Protein AF-A0A9P0M2C5-F1 (afdb_monomer)

pLDDT: mean 88.69, std 9.13, range [44.53, 97.94]

Foldseek 3Di:
DAPVCLVVVLCPFLQNVLQVVLVVCCVPVVDDSVVSSVVSSVVVLVVVVVVVCVVVVDDDPDDPVVSVVVVVCCRVCVSVVSVVCVVFVWDDDPPWIWGQDHVGDTHTPDPPPPD

InterPro domains:
  IPR025993 Ceramide glucosyltransferase [PF13506] (1-105)
  IPR025993 Ceramide glucosyltransferase [PTHR12726] (1-112)

Structure (mmCIF, N/CA/C/O backbone):
data_AF-A0A9P0M2C5-F1
#
_entry.id   AF-A0A9P0M2C5-F1
#
loop_
_atom_site.group_PDB
_atom_site.id
_atom_site.type_symbol
_atom_site.label_atom_id
_atom_site.label_alt_id
_atom_site.label_comp_id
_atom_site.label_asym_id
_atom_site.label_entity_id
_atom_site.label_seq_id
_atom_site.pdbx_PDB_ins_code
_atom_site.Cartn_x
_atom_site.Cartn_y
_atom_site.Cartn_z
_atom_site.occupancy
_atom_site.B_iso_or_equiv
_atom_site.auth_seq_id
_atom_site.auth_comp_id
_atom_site.auth_asym_id
_atom_site.auth_atom_id
_atom_site.pdbx_PDB_model_num
ATOM 1 N N . MET A 1 1 ? -9.067 -10.869 13.667 1.00 65.44 1 MET A N 1
ATOM 2 C CA . MET A 1 1 ? -8.898 -11.072 12.206 1.00 65.44 1 MET A CA 1
ATOM 3 C C . MET A 1 1 ? -8.741 -12.559 11.911 1.00 65.44 1 MET A C 1
ATOM 5 O O . MET A 1 1 ? -8.539 -13.321 12.858 1.00 65.44 1 MET A O 1
ATOM 9 N N . LEU A 1 2 ? -8.897 -12.991 10.655 1.00 75.19 2 LEU A N 1
ATOM 10 C CA . LEU A 1 2 ? -8.613 -14.379 10.273 1.00 75.19 2 LEU A CA 1
ATOM 11 C C . LEU A 1 2 ? -7.081 -14.574 10.206 1.00 75.19 2 LEU A C 1
ATOM 13 O O . LEU A 1 2 ? -6.428 -13.737 9.587 1.00 75.19 2 LEU A O 1
ATOM 17 N N . PRO A 1 3 ? -6.509 -15.653 10.773 1.00 71.81 3 PRO A N 1
ATOM 18 C CA . PRO A 1 3 ? -5.058 -15.870 10.844 1.00 71.81 3 PRO A CA 1
ATOM 19 C C . PRO A 1 3 ? -4.311 -15.649 9.521 1.00 71.81 3 PRO A C 1
ATOM 21 O O . PRO A 1 3 ? -3.297 -14.964 9.484 1.00 71.81 3 PRO A O 1
ATOM 24 N N . MET A 1 4 ? -4.839 -16.204 8.427 1.00 74.81 4 MET A N 1
ATOM 25 C CA . MET A 1 4 ? -4.213 -16.134 7.100 1.00 74.81 4 MET A CA 1
ATOM 26 C C . MET A 1 4 ? -4.280 -14.734 6.491 1.00 74.81 4 MET A C 1
ATOM 28 O O . MET A 1 4 ? -3.373 -14.313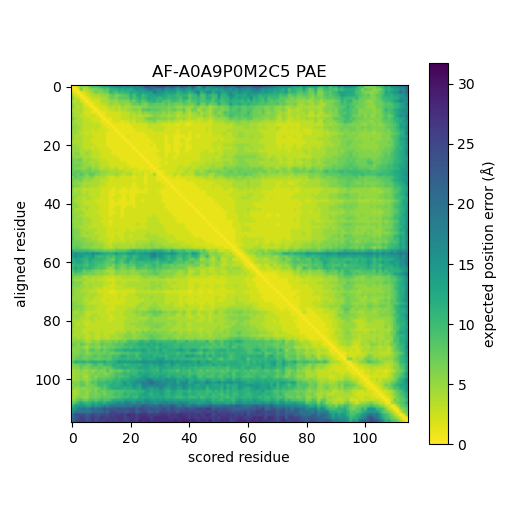 5.780 1.00 74.81 4 MET A O 1
ATOM 32 N N . VAL A 1 5 ? -5.356 -14.007 6.788 1.00 79.50 5 VAL A N 1
ATOM 33 C CA . VAL A 1 5 ? -5.604 -12.675 6.231 1.00 79.50 5 VAL A CA 1
ATOM 34 C C . VAL A 1 5 ? -4.625 -11.662 6.829 1.00 79.50 5 VAL A C 1
ATOM 36 O O . VAL A 1 5 ? -4.156 -10.800 6.103 1.00 79.50 5 VAL A O 1
ATOM 39 N N . ILE A 1 6 ? -4.184 -11.866 8.079 1.00 81.75 6 ILE A N 1
ATOM 40 C CA . ILE A 1 6 ? -3.162 -11.028 8.733 1.00 81.75 6 ILE A CA 1
ATOM 41 C C . ILE A 1 6 ? -1.854 -10.969 7.928 1.00 81.75 6 ILE A C 1
ATOM 43 O O . ILE A 1 6 ? -1.184 -9.943 7.910 1.00 81.75 6 ILE A O 1
ATOM 47 N N . ILE A 1 7 ? -1.473 -12.067 7.272 1.00 80.38 7 ILE A N 1
ATOM 48 C CA . ILE A 1 7 ? -0.230 -12.124 6.492 1.00 80.38 7 ILE A CA 1
ATOM 49 C C . ILE A 1 7 ? -0.438 -11.517 5.103 1.00 80.38 7 ILE A C 1
ATOM 51 O O . ILE A 1 7 ? 0.435 -10.817 4.598 1.00 80.38 7 ILE A O 1
ATOM 55 N N . LEU A 1 8 ? -1.580 -11.800 4.475 1.00 84.44 8 LEU A N 1
ATOM 56 C CA . LEU A 1 8 ? -1.826 -11.438 3.080 1.00 84.44 8 LEU A CA 1
ATOM 57 C C . LEU A 1 8 ? -2.282 -9.986 2.894 1.00 84.44 8 LEU A C 1
ATOM 59 O O . LEU A 1 8 ? -1.941 -9.395 1.875 1.00 84.44 8 LEU A O 1
ATOM 63 N N . GLU A 1 9 ? -2.997 -9.400 3.857 1.00 84.88 9 GLU A N 1
ATOM 64 C CA . GLU A 1 9 ? -3.441 -7.998 3.795 1.00 84.88 9 GLU A CA 1
ATOM 65 C C . GLU A 1 9 ? -2.297 -7.008 3.547 1.00 84.88 9 GLU A C 1
ATOM 67 O O . GLU A 1 9 ? -2.337 -6.324 2.526 1.00 84.88 9 GLU A O 1
ATOM 72 N N . PRO A 1 10 ? -1.236 -6.948 4.377 1.00 84.25 10 PRO A N 1
ATOM 73 C CA . PRO A 1 10 ? -0.186 -5.947 4.194 1.00 84.25 10 PRO A CA 1
ATOM 74 C C . PRO A 1 10 ? 0.607 -6.153 2.898 1.00 84.25 10 PRO A C 1
ATOM 76 O O . PRO A 1 10 ? 1.191 -5.206 2.379 1.00 84.25 10 PRO A O 1
ATOM 79 N N . LEU A 1 11 ? 0.626 -7.380 2.363 1.00 86.44 11 LEU A N 1
ATOM 80 C CA . LEU A 1 11 ? 1.251 -7.691 1.076 1.00 86.44 11 LEU A CA 1
ATOM 81 C C . LEU A 1 11 ? 0.408 -7.231 -0.114 1.00 86.44 11 LEU A C 1
ATOM 83 O O . LEU A 1 11 ? 0.956 -7.060 -1.197 1.00 86.44 11 LEU A O 1
ATOM 87 N N . SER A 1 12 ? -0.902 -7.062 0.075 1.00 89.12 12 SER A N 1
ATOM 88 C CA . SER A 1 12 ? -1.834 -6.645 -0.976 1.00 89.12 12 SER A CA 1
ATOM 89 C C . SER A 1 12 ? -1.927 -5.128 -1.162 1.00 89.12 12 SER A C 1
ATOM 91 O O . SER A 1 12 ? -2.509 -4.678 -2.144 1.00 89.12 12 SER A O 1
ATOM 93 N N . GLU A 1 13 ? -1.322 -4.347 -0.266 1.00 90.56 13 GLU A N 1
ATOM 94 C CA . GLU A 1 13 ? -1.294 -2.883 -0.342 1.00 90.56 13 GLU A CA 1
ATOM 95 C C . GLU A 1 13 ? -0.400 -2.383 -1.489 1.00 90.56 13 GLU A C 1
ATOM 97 O O . GLU A 1 13 ? 0.640 -2.984 -1.787 1.00 90.56 13 GLU A O 1
ATOM 102 N N . CYS A 1 14 ? -0.767 -1.241 -2.090 1.00 94.38 14 CYS A N 1
ATOM 103 C CA . CYS A 1 14 ? -0.182 -0.706 -3.329 1.00 94.38 14 CYS A CA 1
ATOM 104 C C . CYS A 1 14 ? 1.352 -0.683 -3.315 1.00 94.38 14 CYS A C 1
ATOM 106 O O . CYS A 1 14 ? 2.004 -1.079 -4.283 1.00 94.38 14 CYS A O 1
ATOM 108 N N . MET A 1 15 ? 1.946 -0.199 -2.221 1.00 93.19 15 MET A N 1
ATOM 109 C CA . MET A 1 15 ? 3.396 -0.012 -2.131 1.00 93.19 15 MET A CA 1
ATOM 110 C C . MET A 1 15 ? 4.136 -1.355 -2.134 1.00 93.19 15 MET A C 1
ATOM 112 O O . MET A 1 15 ? 5.124 -1.534 -2.845 1.00 93.19 15 MET A O 1
ATOM 116 N N . VAL A 1 16 ? 3.640 -2.323 -1.360 1.00 93.12 16 VAL A N 1
ATOM 117 C CA . VAL A 1 16 ? 4.297 -3.624 -1.190 1.00 93.12 16 VAL A CA 1
ATOM 118 C C . VAL A 1 16 ? 4.099 -4.481 -2.435 1.00 93.12 16 VAL A C 1
ATOM 120 O O . VAL A 1 16 ? 5.080 -4.961 -3.011 1.00 93.12 16 VAL A O 1
ATOM 123 N N . ILE A 1 17 ? 2.854 -4.616 -2.906 1.00 94.81 17 ILE A N 1
ATOM 124 C CA . ILE A 1 17 ? 2.555 -5.420 -4.094 1.00 94.81 17 ILE A CA 1
ATOM 125 C C . ILE A 1 17 ? 3.189 -4.823 -5.350 1.00 94.81 17 ILE A C 1
ATOM 127 O O . ILE A 1 17 ? 3.716 -5.564 -6.181 1.00 94.81 17 ILE A O 1
ATOM 131 N N . GLY A 1 18 ? 3.217 -3.492 -5.462 1.00 95.62 18 GLY A N 1
ATOM 132 C CA . GLY A 1 18 ? 3.865 -2.791 -6.561 1.00 95.62 18 GLY A CA 1
ATOM 133 C C . GLY A 1 18 ? 5.365 -3.063 -6.605 1.00 95.62 18 GLY A C 1
ATOM 134 O O . GLY A 1 18 ? 5.898 -3.332 -7.681 1.00 95.62 18 GLY A O 1
ATOM 135 N N . ALA A 1 19 ? 6.048 -3.056 -5.455 1.00 95.44 19 ALA A N 1
ATOM 136 C CA . ALA A 1 19 ? 7.481 -3.335 -5.384 1.00 95.44 19 ALA A CA 1
ATOM 137 C C . ALA A 1 19 ? 7.788 -4.795 -5.763 1.00 95.44 19 ALA A C 1
ATOM 139 O O . ALA A 1 19 ? 8.696 -5.055 -6.557 1.00 95.44 19 ALA A O 1
ATOM 140 N N . CYS A 1 20 ? 6.993 -5.749 -5.265 1.00 95.81 20 CYS A N 1
ATOM 141 C CA . CYS A 1 20 ? 7.105 -7.160 -5.639 1.00 95.81 20 CYS A CA 1
ATOM 142 C C . CYS A 1 20 ? 6.853 -7.382 -7.139 1.00 95.81 20 CYS A C 1
ATOM 144 O O . CYS A 1 20 ? 7.587 -8.132 -7.789 1.00 95.81 20 CYS A O 1
ATOM 146 N N . ALA A 1 21 ? 5.843 -6.716 -7.704 1.00 96.44 21 ALA A N 1
ATOM 147 C CA . ALA A 1 21 ? 5.516 -6.799 -9.122 1.00 96.44 21 ALA A CA 1
ATOM 148 C C . ALA A 1 21 ? 6.611 -6.172 -9.996 1.00 96.44 21 ALA A C 1
ATOM 150 O O . ALA A 1 21 ? 7.013 -6.778 -10.986 1.00 96.44 21 ALA A O 1
ATOM 151 N N . ALA A 1 22 ? 7.146 -5.012 -9.606 1.00 97.44 22 ALA A N 1
ATOM 152 C CA . ALA A 1 22 ? 8.248 -4.351 -10.301 1.00 97.44 22 ALA A CA 1
ATOM 153 C C . ALA A 1 22 ? 9.515 -5.210 -10.327 1.00 97.44 22 ALA A C 1
ATOM 155 O O . ALA A 1 22 ? 10.135 -5.370 -11.380 1.00 97.44 22 ALA A O 1
ATOM 156 N N . TRP A 1 23 ? 9.870 -5.824 -9.193 1.00 97.56 23 TRP A N 1
ATOM 157 C CA . TRP A 1 23 ? 10.992 -6.758 -9.134 1.00 97.56 23 TRP A CA 1
ATOM 158 C C . TRP A 1 23 ? 10.746 -7.973 -10.037 1.00 97.56 23 TRP A C 1
ATOM 160 O O . TRP A 1 23 ? 11.599 -8.324 -10.853 1.00 97.56 23 TRP A O 1
ATOM 170 N N . SER A 1 24 ? 9.555 -8.568 -9.964 1.00 97.19 24 SER A N 1
ATOM 171 C CA . SER A 1 24 ? 9.191 -9.721 -10.796 1.00 97.19 24 SER A CA 1
ATOM 172 C C . SER A 1 24 ? 9.241 -9.390 -12.292 1.00 97.19 24 SER A C 1
ATOM 174 O O . SER A 1 24 ? 9.783 -10.164 -13.079 1.00 97.19 24 SER A O 1
ATOM 176 N N . ALA A 1 25 ? 8.737 -8.220 -12.690 1.00 97.06 25 ALA A N 1
ATOM 177 C CA . ALA A 1 25 ? 8.768 -7.752 -14.072 1.00 97.06 25 ALA A CA 1
ATOM 178 C C . ALA A 1 25 ? 10.200 -7.495 -14.562 1.00 97.06 25 ALA A C 1
ATOM 180 O O . ALA A 1 25 ? 10.536 -7.843 -15.693 1.00 97.06 25 ALA A O 1
ATOM 181 N N . SER A 1 26 ? 11.065 -6.945 -13.707 1.00 97.19 26 SER A N 1
ATOM 182 C CA . SER A 1 26 ? 12.480 -6.761 -14.031 1.00 97.19 26 SER A CA 1
ATOM 183 C C . SER A 1 26 ? 13.208 -8.099 -14.190 1.00 97.19 26 SER A C 1
ATOM 185 O O . SER A 1 26 ? 13.990 -8.270 -15.122 1.00 97.19 26 SER A O 1
ATOM 187 N N . PHE A 1 27 ? 12.899 -9.083 -13.340 1.00 97.25 27 PHE A N 1
ATOM 188 C CA . PHE A 1 27 ? 13.489 -10.419 -13.425 1.00 97.25 27 PHE A CA 1
ATOM 189 C C . PHE A 1 27 ? 13.041 -11.187 -14.678 1.00 97.25 27 PHE A C 1
ATOM 191 O O . PHE A 1 27 ? 13.865 -11.823 -15.328 1.00 97.25 27 PHE A O 1
ATOM 198 N N . LEU A 1 28 ? 11.751 -11.125 -15.026 1.00 97.94 28 LEU A N 1
ATOM 199 C CA . LEU A 1 28 ? 11.169 -11.909 -16.124 1.00 97.94 28 LEU A CA 1
ATOM 200 C C . LEU A 1 28 ? 11.311 -11.250 -17.499 1.00 97.94 28 LEU A C 1
ATOM 202 O O . LEU A 1 28 ? 11.518 -11.944 -18.491 1.00 97.94 28 LEU A O 1
ATOM 206 N N . PHE A 1 29 ? 11.162 -9.927 -17.570 1.00 96.56 29 PHE A N 1
ATOM 207 C CA . PHE A 1 29 ? 11.078 -9.187 -18.833 1.00 96.56 29 PHE A CA 1
ATOM 208 C C . PHE A 1 29 ? 12.230 -8.198 -19.034 1.00 96.56 29 PHE A C 1
ATOM 210 O O . PHE A 1 29 ? 12.260 -7.510 -20.052 1.00 96.56 29 PHE A O 1
ATOM 217 N N . HIS A 1 30 ? 13.167 -8.108 -18.081 1.00 94.94 30 HIS A N 1
ATOM 218 C CA . HIS A 1 30 ? 14.271 -7.139 -18.094 1.00 94.94 30 HIS A CA 1
ATOM 219 C C . HIS A 1 30 ? 13.805 -5.681 -18.199 1.00 94.94 30 HIS A C 1
ATOM 221 O O . HIS A 1 30 ? 14.501 -4.823 -18.740 1.00 94.94 30 HIS A O 1
ATOM 227 N N . TRP A 1 31 ? 12.607 -5.395 -17.688 1.00 95.00 31 TRP A N 1
ATOM 228 C CA . TRP A 1 31 ? 12.085 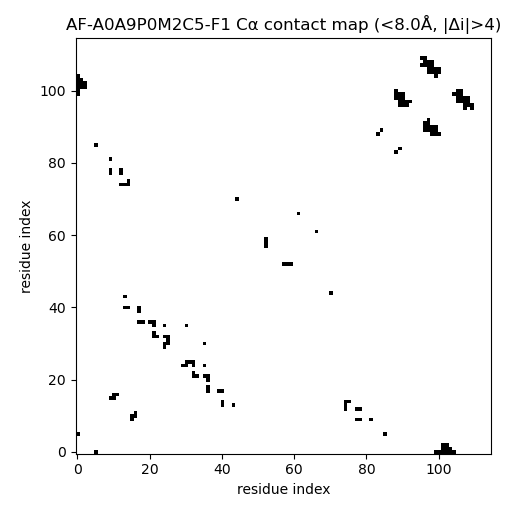-4.038 -17.624 1.00 95.00 31 TRP A CA 1
ATOM 229 C C . TRP A 1 31 ? 12.787 -3.230 -16.538 1.00 95.00 31 TRP A C 1
ATOM 231 O O . TRP A 1 31 ? 13.286 -3.776 -15.548 1.00 95.00 31 TRP A O 1
ATOM 241 N N . GLU A 1 32 ? 12.794 -1.911 -16.724 1.00 96.56 32 GLU A N 1
ATOM 242 C CA . GLU A 1 32 ? 13.287 -0.979 -15.718 1.00 96.56 32 GLU A CA 1
ATOM 243 C C . GLU A 1 32 ? 12.297 -0.965 -14.530 1.00 96.56 32 GLU A C 1
ATOM 245 O O . GLU A 1 32 ? 11.128 -0.596 -14.707 1.00 96.56 32 GLU A O 1
ATOM 250 N N . PRO A 1 33 ? 12.713 -1.437 -13.338 1.00 95.69 33 PRO A N 1
ATOM 251 C CA . PRO A 1 33 ? 11.803 -1.671 -12.221 1.00 95.69 33 PRO A CA 1
ATOM 252 C C . PRO A 1 33 ? 11.184 -0.381 -11.673 1.00 95.69 33 PRO A C 1
ATOM 254 O O . PRO A 1 33 ? 10.021 -0.400 -11.273 1.00 95.69 33 PRO A O 1
ATOM 257 N N . LEU A 1 34 ? 11.910 0.742 -11.664 1.00 96.25 34 LEU A N 1
ATOM 258 C CA . LEU A 1 34 ? 11.396 2.003 -11.132 1.00 96.25 34 LEU A CA 1
ATOM 259 C C . LEU A 1 34 ? 10.257 2.549 -12.001 1.00 96.25 34 LEU A C 1
ATOM 261 O O . LEU A 1 34 ? 9.216 2.931 -11.472 1.00 96.25 34 LEU A O 1
ATOM 265 N N . ALA A 1 35 ? 10.408 2.543 -13.323 1.00 96.69 35 ALA A N 1
ATOM 266 C CA . ALA A 1 35 ? 9.389 2.979 -14.268 1.00 96.69 35 ALA A CA 1
ATOM 267 C C . ALA A 1 35 ? 8.124 2.129 -14.141 1.00 96.69 35 ALA A C 1
ATOM 269 O O . ALA A 1 35 ? 7.025 2.678 -14.047 1.00 96.69 35 ALA A O 1
ATOM 270 N N . PHE A 1 36 ? 8.267 0.801 -14.066 1.00 97.00 36 PHE A N 1
ATOM 271 C CA . PHE A 1 36 ? 7.127 -0.084 -13.833 1.00 97.00 36 PHE A CA 1
ATOM 272 C C . PHE A 1 36 ? 6.433 0.231 -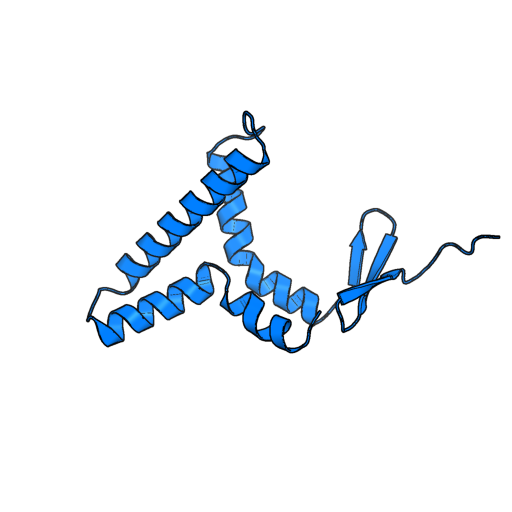12.503 1.00 97.00 36 PHE A C 1
ATOM 274 O O . PHE A 1 36 ? 5.208 0.337 -12.455 1.00 97.00 36 PHE A O 1
ATOM 281 N N . TYR A 1 37 ? 7.209 0.429 -11.435 1.00 97.38 37 TYR A N 1
ATOM 282 C CA . TYR A 1 37 ? 6.681 0.752 -10.113 1.00 97.38 37 TYR A CA 1
ATOM 283 C C . TYR A 1 37 ? 5.906 2.077 -10.098 1.00 97.38 37 TYR A C 1
ATOM 285 O O . TYR A 1 37 ? 4.797 2.142 -9.570 1.00 97.38 37 TYR A O 1
ATOM 293 N N . LEU A 1 38 ? 6.435 3.124 -10.736 1.00 97.19 38 LEU A N 1
ATOM 294 C CA . LEU A 1 38 ? 5.766 4.424 -10.830 1.00 97.19 38 LEU A CA 1
ATOM 295 C C . LEU A 1 38 ? 4.469 4.351 -11.644 1.00 97.19 38 LEU A C 1
ATOM 297 O O . LEU A 1 38 ? 3.466 4.950 -11.254 1.00 97.19 38 LEU A O 1
ATOM 301 N N . VAL A 1 39 ? 4.461 3.594 -12.747 1.00 97.50 39 VAL A N 1
ATOM 302 C CA . VAL A 1 39 ? 3.243 3.356 -13.538 1.00 97.50 39 VAL A CA 1
ATOM 303 C C . VAL A 1 39 ? 2.212 2.585 -12.718 1.00 97.50 39 VAL A C 1
ATOM 305 O O . VAL A 1 39 ? 1.040 2.956 -12.718 1.00 97.50 39 VAL A O 1
ATOM 308 N N . HIS A 1 40 ? 2.635 1.558 -11.982 1.00 96.88 40 HIS A N 1
ATOM 309 C CA . HIS A 1 40 ? 1.762 0.796 -11.094 1.00 96.88 40 HIS A CA 1
ATOM 310 C C . HIS A 1 40 ? 1.097 1.695 -10.040 1.00 96.88 40 HIS A C 1
ATOM 312 O O . HIS A 1 40 ? -0.128 1.701 -9.937 1.00 96.88 40 HIS A O 1
ATOM 318 N N . ILE A 1 41 ? 1.884 2.508 -9.322 1.00 96.94 41 ILE A N 1
ATOM 319 C CA . ILE A 1 41 ? 1.381 3.480 -8.334 1.00 96.94 41 ILE A CA 1
ATOM 320 C C . ILE A 1 41 ? 0.368 4.432 -8.972 1.00 96.94 41 ILE A C 1
ATOM 322 O O . ILE A 1 41 ? -0.686 4.692 -8.396 1.00 96.94 41 ILE A O 1
ATOM 326 N N . LEU A 1 42 ? 0.663 4.949 -10.169 1.00 96.75 42 LEU A N 1
ATOM 327 C CA . LEU A 1 42 ? -0.233 5.867 -10.868 1.00 96.75 42 LEU A CA 1
ATOM 328 C C . LEU A 1 42 ? -1.566 5.200 -11.231 1.00 96.75 42 LEU A C 1
ATOM 330 O O . LEU A 1 42 ? -2.625 5.788 -11.017 1.00 96.75 42 LEU A O 1
ATOM 334 N N . VAL A 1 43 ? -1.533 3.979 -11.768 1.00 97.38 43 VAL A N 1
ATOM 335 C CA . VAL A 1 43 ? -2.746 3.223 -12.118 1.00 97.38 43 VAL A CA 1
ATOM 336 C C . VAL A 1 43 ? -3.580 2.925 -10.871 1.00 97.38 43 VAL A C 1
ATOM 338 O O . VAL A 1 43 ? -4.805 3.075 -10.900 1.00 97.38 43 VAL A O 1
ATOM 341 N N . TRP A 1 44 ? -2.931 2.561 -9.766 1.00 97.25 44 TRP A N 1
ATOM 342 C CA . TRP A 1 44 ? -3.602 2.327 -8.490 1.00 97.25 44 TRP A CA 1
ATOM 343 C C . TRP A 1 44 ? -4.262 3.600 -7.956 1.00 97.25 44 TRP A C 1
ATOM 345 O O . TRP A 1 44 ? -5.452 3.606 -7.646 1.00 97.25 44 TRP A O 1
ATOM 355 N N . PHE A 1 45 ? -3.526 4.714 -7.949 1.00 96.50 45 PHE A N 1
ATOM 356 C CA . PHE A 1 45 ? -4.036 6.029 -7.564 1.00 96.50 45 PHE A CA 1
ATOM 357 C C . PHE A 1 45 ? -5.281 6.428 -8.368 1.00 96.50 45 PHE A C 1
ATOM 359 O O . PHE A 1 45 ? -6.274 6.891 -7.802 1.00 96.50 45 PHE A O 1
ATOM 366 N N . LEU A 1 46 ? -5.252 6.235 -9.691 1.00 96.06 46 LEU A N 1
ATOM 367 C CA . LEU A 1 46 ? -6.394 6.528 -10.559 1.00 96.06 46 LEU A CA 1
ATOM 368 C C . LEU A 1 46 ? -7.591 5.626 -10.249 1.00 96.06 46 LEU A C 1
ATOM 370 O O . LEU A 1 46 ? -8.726 6.102 -10.247 1.00 96.06 46 LEU A O 1
ATOM 374 N N . SER A 1 47 ? -7.346 4.349 -9.959 1.00 96.25 47 SER A N 1
ATOM 375 C CA . SER A 1 47 ? -8.393 3.393 -9.591 1.00 96.25 47 SER A CA 1
ATOM 376 C C . SER A 1 47 ? -9.086 3.802 -8.289 1.00 96.25 47 SER A C 1
ATOM 378 O O . SER A 1 47 ? -10.314 3.852 -8.247 1.00 96.25 47 SER A O 1
ATOM 380 N N . ASP A 1 48 ? -8.321 4.204 -7.271 1.00 95.06 48 ASP A N 1
ATOM 381 C CA . ASP A 1 48 ? -8.863 4.706 -6.003 1.00 95.06 48 ASP A CA 1
ATOM 382 C C . ASP A 1 48 ? -9.642 6.011 -6.181 1.00 95.06 48 ASP A C 1
ATOM 384 O O . ASP A 1 48 ? -10.707 6.197 -5.587 1.00 95.06 48 ASP A O 1
ATOM 388 N N . TRP A 1 49 ? -9.147 6.915 -7.030 1.00 93.56 49 TRP A N 1
ATOM 389 C CA . TRP A 1 49 ? -9.863 8.145 -7.364 1.00 93.56 49 TRP A CA 1
ATOM 390 C C . TRP A 1 49 ? -11.216 7.854 -8.026 1.00 93.56 49 TRP A C 1
ATOM 392 O O . TRP A 1 49 ? -12.233 8.461 -7.670 1.00 93.56 49 TRP A O 1
ATOM 402 N N . ILE A 1 50 ? -11.243 6.922 -8.983 1.00 94.06 50 ILE A N 1
ATOM 403 C CA . ILE A 1 50 ? -12.469 6.494 -9.663 1.00 94.06 50 ILE A CA 1
ATOM 404 C C . ILE A 1 50 ? -13.422 5.844 -8.660 1.00 94.06 50 ILE A C 1
ATOM 406 O O . ILE A 1 50 ? -14.587 6.235 -8.598 1.00 94.06 50 ILE A O 1
ATOM 410 N N . LEU A 1 51 ? -12.933 4.908 -7.843 1.00 95.06 51 LEU A N 1
ATOM 411 C CA . LEU A 1 51 ? -13.727 4.229 -6.822 1.00 95.06 51 LEU A CA 1
ATOM 412 C C . LEU A 1 51 ? -14.375 5.236 -5.869 1.00 95.06 51 LEU A C 1
ATOM 414 O O . LEU A 1 51 ? -15.583 5.183 -5.643 1.00 95.06 51 LEU A O 1
ATOM 418 N N . LEU A 1 52 ? -13.597 6.193 -5.359 1.00 93.62 52 LEU A N 1
ATOM 419 C CA . LEU A 1 52 ? -14.106 7.225 -4.463 1.00 93.62 52 LEU A CA 1
ATOM 420 C C . LEU A 1 52 ? -15.158 8.108 -5.141 1.00 93.62 52 LEU A C 1
ATOM 422 O O . LEU A 1 52 ? -16.177 8.433 -4.534 1.00 93.62 52 LEU A O 1
ATOM 426 N N . SER A 1 53 ? -14.938 8.464 -6.407 1.00 91.31 53 SER A N 1
ATOM 427 C CA . SER A 1 53 ? -15.891 9.255 -7.194 1.00 91.31 53 SER A CA 1
ATOM 428 C C . SER A 1 53 ? -17.218 8.514 -7.390 1.00 91.31 53 SER A C 1
ATOM 430 O O . SER A 1 53 ? -18.283 9.121 -7.271 1.00 91.31 53 SER A O 1
ATOM 432 N N . ILE A 1 54 ? -17.164 7.201 -7.636 1.00 94.56 54 ILE A N 1
ATOM 433 C CA . ILE A 1 54 ? -18.349 6.342 -7.768 1.00 94.56 54 ILE A CA 1
ATOM 434 C C . ILE A 1 54 ? -19.089 6.235 -6.431 1.00 94.56 54 ILE A C 1
ATOM 436 O O . ILE A 1 54 ? -20.298 6.444 -6.389 1.00 94.56 54 ILE A O 1
ATOM 440 N N . VAL A 1 55 ? -18.376 5.939 -5.338 1.00 94.94 55 VAL A N 1
ATOM 441 C CA . VAL A 1 55 ? -18.971 5.753 -4.002 1.00 94.94 55 VAL A CA 1
ATOM 442 C C . VAL A 1 55 ? -19.610 7.041 -3.485 1.00 94.94 55 VAL A C 1
ATOM 444 O O . VAL A 1 55 ? -20.690 6.994 -2.900 1.00 94.94 55 VAL A O 1
ATOM 447 N N . GLN A 1 56 ? -18.975 8.193 -3.716 1.00 91.62 56 GLN A N 1
ATOM 448 C CA . GLN A 1 56 ? -19.537 9.487 -3.331 1.00 91.62 56 GLN A CA 1
ATOM 449 C C . GLN A 1 56 ? -20.786 9.839 -4.152 1.00 91.62 56 GLN A C 1
ATOM 451 O O . GLN A 1 56 ? -21.675 10.516 -3.638 1.00 91.62 56 GLN A O 1
ATOM 456 N N . ASN A 1 57 ? -20.845 9.399 -5.416 1.00 88.81 57 ASN A N 1
ATOM 457 C CA . ASN A 1 57 ? -21.956 9.647 -6.336 1.00 88.81 57 ASN A CA 1
ATOM 458 C C . ASN A 1 57 ? -22.349 11.140 -6.415 1.00 88.81 57 ASN A C 1
ATOM 460 O O . ASN A 1 57 ? -23.518 11.516 -6.327 1.00 88.81 57 ASN A O 1
ATOM 464 N N . GLY A 1 58 ? -21.342 12.010 -6.517 1.00 83.12 58 GLY A N 1
ATOM 465 C CA . GLY A 1 58 ? -21.500 13.462 -6.484 1.00 83.12 58 GLY A CA 1
ATOM 466 C C . GLY A 1 58 ? -20.158 14.192 -6.452 1.00 83.12 58 GLY A C 1
ATOM 467 O O . GLY A 1 58 ? -19.096 13.587 -6.594 1.00 83.12 58 GLY A O 1
ATOM 468 N N . THR A 1 59 ? -20.182 15.511 -6.257 1.00 85.38 59 THR A N 1
ATOM 469 C CA . THR A 1 59 ? -18.951 16.302 -6.118 1.00 85.38 59 THR A CA 1
ATOM 470 C C . THR A 1 59 ? -18.237 15.979 -4.805 1.00 85.38 59 THR A C 1
ATOM 472 O O . THR A 1 59 ? -18.856 15.988 -3.739 1.00 85.38 59 THR A O 1
ATOM 475 N N . LEU A 1 60 ? -16.927 15.743 -4.872 1.00 86.69 60 LEU A N 1
ATOM 476 C CA . LEU A 1 60 ? -16.099 15.500 -3.691 1.00 86.69 60 LEU A CA 1
ATOM 477 C C . LEU A 1 60 ? -15.975 16.785 -2.846 1.00 86.69 60 LEU A C 1
ATOM 479 O O . LEU A 1 60 ? -15.705 17.849 -3.408 1.00 86.69 60 LEU A O 1
ATOM 483 N N . PRO A 1 61 ? -16.139 16.719 -1.510 1.00 88.44 61 PRO A N 1
ATOM 484 C CA . PRO A 1 61 ? -16.162 17.897 -0.635 1.00 88.44 61 PRO A CA 1
ATOM 485 C C . PRO A 1 61 ? -14.764 18.463 -0.304 1.00 88.44 61 PRO A C 1
ATOM 487 O O . PRO A 1 61 ? -14.610 19.186 0.676 1.00 88.44 61 PRO A O 1
ATOM 490 N N . PHE A 1 62 ? -13.733 18.132 -1.084 1.0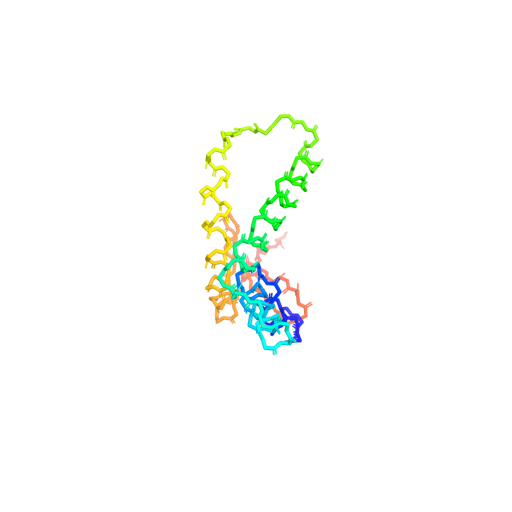0 90.81 62 PHE A N 1
ATOM 491 C CA . PHE A 1 62 ? -12.335 18.498 -0.833 1.00 90.81 62 PHE A CA 1
ATOM 492 C C . PHE A 1 62 ? -11.599 18.836 -2.135 1.00 90.81 62 PHE A C 1
ATOM 494 O O . PHE A 1 62 ? -12.064 18.525 -3.236 1.00 90.81 62 PHE A O 1
ATOM 501 N N . LYS A 1 63 ? -10.429 19.477 -2.033 1.00 91.25 63 LYS A N 1
ATOM 502 C CA . LYS A 1 63 ? -9.622 19.813 -3.213 1.00 91.25 63 LYS A CA 1
ATOM 503 C C . LYS A 1 63 ? -8.862 18.580 -3.697 1.00 91.25 63 LYS A C 1
ATOM 505 O O . LYS A 1 63 ? -8.456 17.729 -2.914 1.00 91.25 63 LYS A O 1
ATOM 510 N N . ARG A 1 64 ? -8.572 18.520 -5.000 1.00 87.88 64 ARG A N 1
ATOM 511 C CA . ARG A 1 64 ? -7.810 17.408 -5.607 1.00 87.88 64 ARG A CA 1
ATOM 512 C C . ARG A 1 64 ? -6.435 17.195 -4.956 1.00 87.88 64 ARG A C 1
ATOM 514 O O . ARG A 1 64 ? -6.000 16.062 -4.815 1.00 87.88 64 ARG A O 1
ATOM 521 N N . PHE A 1 65 ? -5.773 18.271 -4.528 1.00 91.12 65 PHE A N 1
ATOM 522 C CA . PHE A 1 65 ? -4.490 18.181 -3.822 1.00 91.12 65 PHE A CA 1
ATOM 523 C C . PHE A 1 65 ? -4.611 17.539 -2.437 1.00 91.12 65 PHE A C 1
ATOM 525 O O . PHE A 1 65 ? -3.741 16.755 -2.066 1.00 91.12 65 PHE A O 1
ATOM 532 N N . ASP A 1 66 ? -5.699 17.809 -1.712 1.00 93.19 66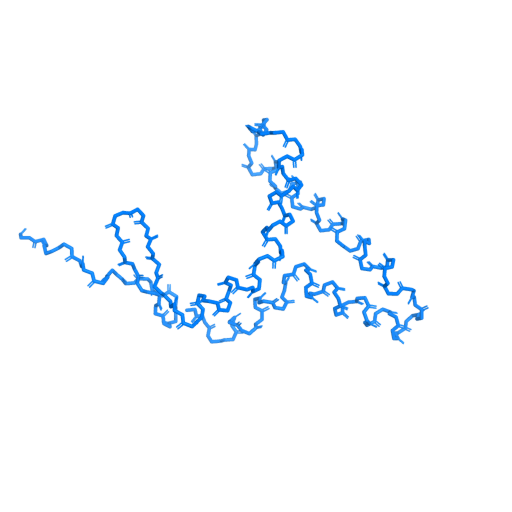 ASP A N 1
ATOM 533 C CA . ASP A 1 66 ? -5.949 17.199 -0.402 1.00 93.19 66 ASP A CA 1
ATOM 534 C C . ASP A 1 66 ? -6.083 15.678 -0.545 1.00 93.19 66 ASP A C 1
ATOM 536 O O . ASP A 1 66 ? -5.566 14.923 0.278 1.00 93.19 66 ASP A O 1
ATOM 540 N N . PHE A 1 67 ? -6.701 15.225 -1.643 1.00 92.81 67 PHE A N 1
ATOM 541 C CA . PHE A 1 67 ? -6.770 13.806 -1.972 1.00 92.81 67 PHE A CA 1
ATOM 542 C C . PHE A 1 67 ? -5.394 13.199 -2.221 1.00 92.81 67 PHE A C 1
ATOM 544 O O . PHE A 1 67 ? -5.109 12.154 -1.657 1.00 92.81 67 PHE A O 1
ATOM 551 N N . ILE A 1 68 ? -4.530 13.836 -3.017 1.00 94.19 68 ILE A N 1
ATOM 552 C CA . ILE A 1 68 ? -3.188 13.299 -3.308 1.00 94.19 68 ILE A CA 1
ATOM 553 C C . ILE A 1 68 ? -2.396 13.099 -2.012 1.00 94.19 68 ILE A C 1
ATOM 555 O O . ILE A 1 68 ? -1.826 12.032 -1.789 1.00 94.19 68 ILE A O 1
ATOM 559 N N . ILE A 1 69 ? -2.394 14.110 -1.138 1.00 95.25 69 ILE A N 1
ATOM 560 C CA . ILE A 1 69 ? -1.669 14.058 0.135 1.00 95.25 69 ILE A CA 1
ATOM 561 C C . ILE A 1 69 ? -2.274 12.989 1.051 1.00 95.25 69 ILE A C 1
ATOM 563 O O . ILE A 1 69 ? -1.543 12.168 1.604 1.00 95.25 69 ILE A O 1
ATOM 567 N N . GLY A 1 70 ? -3.603 12.969 1.193 1.00 94.81 70 GLY A N 1
ATOM 568 C CA . GLY A 1 70 ? -4.300 11.992 2.028 1.00 94.81 70 GLY A CA 1
ATOM 569 C C . GLY A 1 70 ? -4.128 10.557 1.530 1.00 94.81 70 GLY A C 1
ATOM 570 O O . GLY A 1 70 ? -3.881 9.654 2.327 1.00 94.81 70 GLY A O 1
ATOM 571 N N . TRP A 1 71 ? -4.193 10.353 0.215 1.00 95.44 71 TRP A N 1
ATOM 572 C CA . TRP A 1 71 ? -3.987 9.066 -0.440 1.00 95.44 71 TRP A CA 1
ATOM 573 C C . TRP A 1 71 ? -2.580 8.539 -0.177 1.00 95.44 71 TRP A C 1
ATOM 575 O O . TRP A 1 71 ? -2.441 7.410 0.291 1.00 95.44 71 TRP A O 1
ATOM 585 N N . LEU A 1 72 ? -1.557 9.374 -0.395 1.00 94.38 72 LEU A N 1
ATOM 586 C CA . LEU A 1 72 ? -0.162 8.993 -0.190 1.00 94.38 72 LEU A CA 1
ATOM 587 C C . LEU A 1 72 ? 0.123 8.698 1.286 1.00 94.38 72 LEU A C 1
ATOM 589 O O . LEU A 1 72 ? 0.762 7.698 1.605 1.00 94.38 72 LEU A O 1
ATOM 593 N N . PHE A 1 73 ? -0.383 9.535 2.196 1.00 95.12 73 PHE A N 1
ATOM 594 C CA . PHE A 1 73 ? -0.256 9.298 3.632 1.00 95.12 73 PHE A CA 1
ATOM 595 C C . PHE A 1 73 ? -0.878 7.956 4.030 1.00 95.12 73 PHE A C 1
ATOM 597 O O . PHE A 1 73 ? -0.264 7.193 4.775 1.00 95.12 73 PHE A O 1
ATOM 604 N N . ARG A 1 74 ? -2.068 7.643 3.511 1.00 93.62 74 ARG A N 1
ATOM 605 C CA . ARG A 1 74 ? -2.780 6.395 3.798 1.00 93.62 74 ARG A CA 1
ATOM 606 C C . ARG A 1 74 ? -2.051 5.170 3.243 1.00 93.62 74 ARG A C 1
ATOM 608 O O . ARG A 1 74 ? -1.877 4.220 3.993 1.00 93.62 74 ARG A O 1
ATOM 615 N N . GLU A 1 75 ? -1.579 5.197 1.997 1.00 93.19 75 GLU A N 1
ATOM 616 C CA . GLU A 1 75 ? -0.841 4.065 1.403 1.00 93.19 75 GLU A CA 1
ATOM 617 C C . GLU A 1 75 ? 0.497 3.807 2.112 1.00 93.19 75 GLU A C 1
ATOM 619 O O . GLU A 1 75 ? 0.841 2.670 2.423 1.00 93.19 75 GLU A O 1
ATOM 624 N N . CYS A 1 76 ? 1.251 4.863 2.432 1.00 91.25 76 CYS A N 1
ATOM 625 C CA . CYS A 1 76 ? 2.549 4.718 3.096 1.00 91.25 76 CYS A CA 1
ATOM 626 C C . CYS A 1 76 ? 2.421 4.308 4.570 1.00 91.25 76 CYS A C 1
ATOM 628 O O . CYS A 1 76 ? 3.251 3.554 5.078 1.00 91.25 76 CYS A O 1
ATOM 630 N N . SER A 1 77 ? 1.408 4.819 5.280 1.00 92.81 77 SER A N 1
ATOM 631 C CA . SER A 1 77 ? 1.186 4.480 6.692 1.00 92.81 77 SER A CA 1
ATOM 632 C C . SER A 1 77 ? 0.430 3.169 6.888 1.00 92.81 77 SER A C 1
ATOM 634 O O . SER A 1 77 ? 0.514 2.604 7.976 1.00 92.81 77 SER A O 1
ATOM 636 N N . GLY A 1 78 ? -0.257 2.660 5.860 1.00 88.94 78 GLY A N 1
ATOM 637 C CA . GLY A 1 78 ? -1.070 1.444 5.909 1.00 88.94 78 GLY A CA 1
ATOM 638 C C . GLY A 1 78 ? -0.339 0.248 6.523 1.00 88.94 78 GLY A C 1
ATOM 639 O O . GLY A 1 78 ? -0.757 -0.211 7.588 1.00 88.94 78 GLY A O 1
ATOM 640 N N . PRO A 1 79 ? 0.798 -0.205 5.958 1.00 87.12 79 PRO A N 1
ATOM 641 C CA . PRO A 1 79 ? 1.549 -1.337 6.504 1.00 87.12 79 PRO A CA 1
ATOM 642 C C . PRO A 1 79 ? 1.997 -1.123 7.955 1.00 87.12 79 PRO A C 1
ATOM 644 O O . PRO A 1 79 ? 1.950 -2.040 8.772 1.00 87.12 79 PRO A O 1
ATOM 647 N N . TYR A 1 80 ? 2.394 0.101 8.308 1.00 88.94 80 TYR A N 1
ATOM 648 C CA . TYR A 1 80 ? 2.814 0.435 9.668 1.00 88.94 80 TYR A CA 1
ATOM 649 C C . TYR A 1 80 ? 1.648 0.389 10.666 1.00 88.94 80 TYR A C 1
ATOM 651 O O . TYR A 1 80 ? 1.749 -0.244 11.718 1.00 88.94 80 TYR A O 1
ATOM 659 N N . LEU A 1 81 ? 0.524 1.026 10.330 1.00 88.75 81 LEU A N 1
ATOM 660 C CA . LEU A 1 81 ? -0.688 1.017 11.149 1.00 88.75 81 LEU A CA 1
ATOM 661 C C . LEU A 1 81 ? -1.259 -0.395 11.284 1.00 88.75 81 LEU A C 1
ATOM 663 O O . LEU A 1 81 ? -1.752 -0.754 12.351 1.00 88.75 81 LEU A O 1
ATOM 667 N N . PHE A 1 82 ? -1.144 -1.207 10.236 1.00 87.62 82 PHE A N 1
ATOM 668 C CA . PHE A 1 82 ? -1.538 -2.605 10.261 1.00 87.62 82 PHE A CA 1
ATOM 669 C C . PHE A 1 82 ? -0.720 -3.406 11.277 1.00 87.62 82 PHE A C 1
ATOM 671 O O . PHE A 1 82 ? -1.287 -4.091 12.127 1.00 87.62 82 PHE A O 1
ATOM 678 N N . LEU A 1 83 ? 0.611 -3.274 11.253 1.00 86.94 83 LEU A N 1
ATOM 679 C CA . LEU A 1 83 ? 1.485 -3.923 12.234 1.00 86.94 83 LEU A CA 1
ATOM 680 C C . LEU A 1 83 ? 1.148 -3.489 13.664 1.00 86.94 83 LEU A C 1
ATOM 682 O O . LEU A 1 83 ? 1.066 -4.333 14.556 1.00 86.94 83 LEU A O 1
ATOM 686 N N . LEU A 1 84 ? 0.892 -2.195 13.882 1.00 88.88 84 LEU A N 1
ATOM 687 C CA . LEU A 1 84 ? 0.434 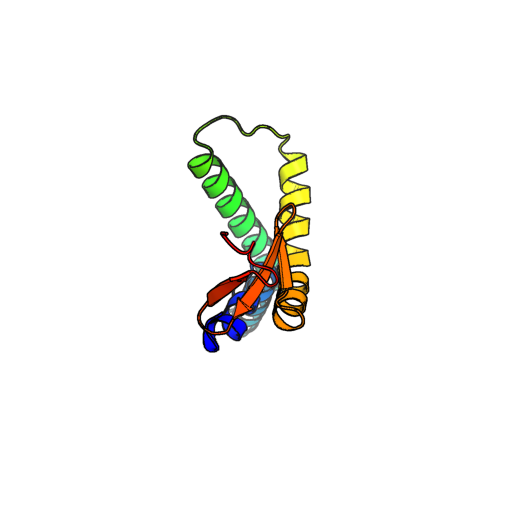-1.699 15.180 1.00 88.88 84 LEU A CA 1
ATOM 688 C C . LEU A 1 84 ? -0.896 -2.332 15.602 1.00 88.88 84 LEU A C 1
ATOM 690 O O . LEU A 1 84 ? -1.019 -2.745 16.750 1.00 88.88 84 LEU A O 1
ATOM 694 N N . ALA A 1 85 ? -1.860 -2.460 14.689 1.00 85.94 85 ALA A N 1
ATOM 695 C CA . ALA A 1 85 ? -3.162 -3.064 14.974 1.00 85.94 85 ALA A CA 1
ATOM 696 C C . ALA A 1 85 ? -3.074 -4.568 15.292 1.00 85.94 85 ALA A C 1
ATOM 698 O O . ALA A 1 85 ? -3.892 -5.092 16.048 1.00 85.94 85 ALA A O 1
ATOM 699 N N . VAL A 1 86 ? -2.081 -5.271 14.739 1.00 85.50 86 VAL A N 1
ATOM 700 C CA . VAL A 1 86 ? -1.803 -6.675 15.078 1.00 85.50 86 VAL A CA 1
ATOM 701 C C . VAL A 1 86 ? -1.181 -6.793 16.473 1.00 85.50 86 VAL A C 1
ATOM 703 O O . VAL A 1 86 ? -1.536 -7.705 17.222 1.00 85.50 86 VAL A O 1
ATOM 706 N N . LEU A 1 87 ? -0.273 -5.880 16.834 1.00 87.19 87 LEU A N 1
ATOM 707 C CA . LEU A 1 87 ? 0.405 -5.876 18.135 1.00 87.19 87 LEU A CA 1
ATOM 708 C C . LEU A 1 87 ? -0.514 -5.416 19.277 1.00 87.19 87 LEU A C 1
ATOM 710 O O . LEU A 1 87 ? -0.510 -6.021 20.349 1.00 87.19 87 LEU A O 1
ATOM 714 N N . ASP A 1 88 ? -1.317 -4.379 19.042 1.00 87.81 88 ASP A N 1
ATOM 715 C CA . ASP A 1 88 ? -2.342 -3.886 19.960 1.00 87.81 88 ASP A CA 1
ATOM 716 C C . ASP A 1 88 ? -3.711 -3.824 19.255 1.00 87.81 88 ASP A C 1
ATOM 718 O O . ASP A 1 88 ? -4.046 -2.829 18.608 1.00 87.81 88 ASP A O 1
ATOM 722 N N . PRO A 1 89 ? -4.557 -4.862 19.403 1.00 84.81 89 PRO A N 1
ATOM 723 C CA . PRO A 1 89 ? -5.861 -4.938 18.746 1.00 84.81 89 PRO A CA 1
ATOM 724 C C . PRO A 1 89 ? -6.944 -4.087 19.439 1.00 84.81 89 PRO A C 1
ATOM 726 O O . PRO A 1 89 ? -8.143 -4.371 19.313 1.00 84.81 89 PRO A O 1
ATOM 729 N N . THR A 1 90 ? -6.551 -3.082 20.224 1.00 86.69 90 THR A N 1
ATOM 730 C CA . THR A 1 90 ? -7.461 -2.206 20.964 1.00 86.69 90 THR A CA 1
ATOM 731 C C . THR A 1 90 ? -7.869 -1.009 20.110 1.00 86.69 90 THR A C 1
ATOM 733 O O . THR A 1 90 ? -7.071 -0.138 19.782 1.00 86.69 90 THR A O 1
ATOM 736 N N . ILE A 1 91 ? -9.155 -0.924 19.782 1.00 84.81 91 ILE A N 1
ATOM 737 C CA . ILE A 1 91 ? -9.727 0.116 18.929 1.00 84.81 91 ILE A CA 1
ATOM 738 C C . ILE A 1 91 ? -10.576 1.050 19.788 1.00 84.81 91 ILE A C 1
ATOM 740 O O . ILE A 1 91 ? -11.612 0.666 20.337 1.00 84.81 91 ILE A O 1
ATOM 744 N N . LYS A 1 92 ? -10.172 2.318 19.875 1.00 86.12 92 LYS A N 1
ATOM 745 C CA . LYS A 1 92 ? -11.004 3.366 20.472 1.00 86.12 92 LYS A CA 1
ATOM 746 C C . LYS A 1 92 ? -11.923 3.954 19.407 1.00 86.12 92 LYS A C 1
ATOM 748 O O . LYS A 1 92 ? -11.464 4.577 18.457 1.00 86.12 92 LYS A O 1
ATOM 753 N N . TRP A 1 93 ? -13.230 3.812 19.599 1.00 84.56 93 TRP A N 1
ATOM 754 C CA . TRP A 1 93 ? -14.239 4.396 18.723 1.00 84.56 93 TRP A CA 1
ATOM 755 C C . TRP A 1 93 ? -15.128 5.357 19.511 1.00 84.56 93 TRP A C 1
ATOM 757 O O . TRP A 1 93 ? -15.942 4.950 20.347 1.00 84.56 93 TRP A O 1
ATOM 767 N N . ARG A 1 94 ? -14.967 6.661 19.247 1.00 87.31 94 ARG A N 1
ATOM 768 C CA . ARG A 1 94 ? -15.596 7.753 20.013 1.00 87.31 94 ARG A CA 1
ATOM 769 C C . ARG A 1 94 ? -15.287 7.618 21.517 1.00 87.31 94 ARG A C 1
ATOM 771 O O . ARG A 1 94 ? -14.131 7.723 21.922 1.00 87.31 94 ARG A O 1
ATOM 778 N N . ASN A 1 95 ? -16.309 7.343 22.330 1.00 85.62 95 ASN A N 1
ATOM 779 C CA . ASN A 1 95 ? -16.211 7.204 23.787 1.00 85.62 95 ASN A CA 1
ATOM 780 C C . ASN A 1 95 ? -16.135 5.740 24.252 1.00 85.62 95 ASN A C 1
ATOM 782 O O . ASN A 1 95 ? -16.2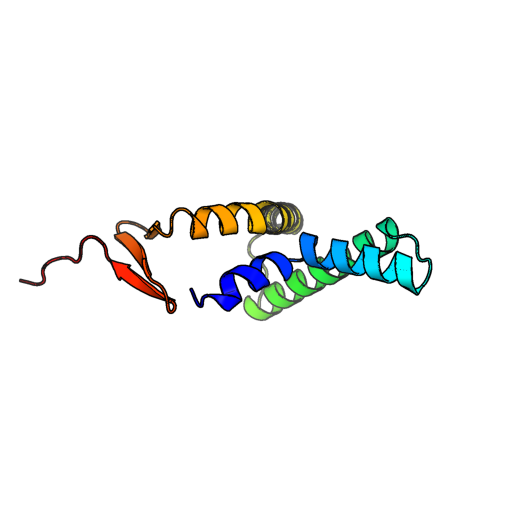32 5.480 25.449 1.00 85.62 95 ASN A O 1
ATOM 786 N N . ARG A 1 96 ? -16.018 4.781 23.327 1.00 82.88 96 ARG A N 1
ATOM 787 C CA . ARG A 1 96 ? -16.005 3.343 23.621 1.00 82.88 96 ARG A CA 1
ATOM 788 C C . ARG A 1 96 ? -14.681 2.724 23.198 1.00 82.88 96 ARG A C 1
ATOM 790 O O . ARG A 1 96 ? -14.030 3.211 22.274 1.00 82.88 96 ARG A O 1
ATOM 797 N N . VAL A 1 97 ? -14.293 1.657 23.885 1.00 87.88 97 VAL A N 1
ATOM 798 C CA . VAL A 1 97 ? -13.069 0.908 23.592 1.00 87.88 97 VAL A CA 1
ATOM 799 C C . VAL A 1 97 ? -13.451 -0.531 23.297 1.00 87.88 97 VAL A C 1
ATOM 801 O O . VAL A 1 97 ? -14.070 -1.206 24.123 1.00 87.88 97 VAL A O 1
ATOM 804 N N . PHE A 1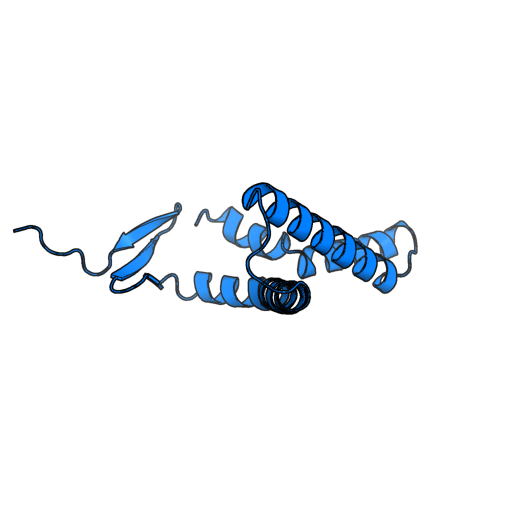 98 ? -13.083 -0.973 22.106 1.00 88.31 98 PHE A N 1
ATOM 805 C CA . PHE A 1 98 ? -13.309 -2.313 21.606 1.00 88.31 98 PHE A CA 1
ATOM 806 C C . PHE A 1 98 ? -11.972 -3.038 21.512 1.00 88.31 98 PHE A C 1
ATOM 808 O O . PHE A 1 98 ? -10.949 -2.426 21.225 1.00 88.31 98 PHE A O 1
ATOM 815 N N . ARG A 1 99 ? -11.973 -4.346 21.736 1.00 86.44 99 ARG A N 1
ATOM 816 C CA . ARG A 1 99 ? -10.847 -5.222 21.439 1.00 86.44 99 ARG A CA 1
ATOM 817 C C . ARG A 1 99 ? -11.255 -6.155 20.315 1.00 86.44 99 ARG A C 1
ATOM 819 O O . ARG A 1 99 ? -12.320 -6.772 20.378 1.00 86.44 99 ARG A O 1
ATOM 826 N N . LEU A 1 100 ? -10.422 -6.243 19.286 1.00 85.62 100 LEU A N 1
ATOM 827 C CA . LEU A 1 100 ? -10.656 -7.150 18.176 1.00 85.62 100 LEU A CA 1
ATOM 828 C C . LEU A 1 100 ? -10.130 -8.545 18.530 1.00 85.62 100 LEU A C 1
ATOM 830 O O . LEU A 1 100 ? -8.930 -8.751 18.701 1.00 85.62 100 LEU A O 1
ATOM 834 N N . SER A 1 101 ? -11.033 -9.514 18.629 1.00 81.62 101 SER A N 1
ATOM 835 C CA . SER A 1 101 ? -10.691 -10.915 18.856 1.00 81.62 101 SER A CA 1
ATOM 836 C C . SER A 1 101 ? -10.374 -11.640 17.544 1.00 81.62 101 SER A C 1
ATOM 838 O O . SER A 1 101 ? -10.708 -11.213 16.425 1.00 81.62 101 SER A O 1
ATOM 840 N N . TRP A 1 102 ? -9.716 -12.790 17.678 1.00 76.06 102 TRP A N 1
ATOM 841 C CA . TRP A 1 102 ? -9.523 -13.734 16.580 1.00 76.06 102 TRP A CA 1
ATOM 842 C C . TRP A 1 102 ? -10.880 -14.150 15.995 1.00 76.06 102 TRP A C 1
ATOM 844 O O . TRP A 1 102 ? -11.868 -14.254 16.717 1.00 76.06 102 TRP A O 1
ATOM 854 N N . GLY A 1 103 ? -10.952 -14.291 14.669 1.00 77.19 103 GLY A N 1
ATOM 855 C CA . GLY A 1 103 ? -12.225 -14.500 13.961 1.00 77.19 103 GLY A CA 1
ATOM 856 C C . GLY A 1 103 ? -12.996 -13.218 13.613 1.00 77.19 103 GLY A C 1
ATOM 857 O O . GLY A 1 103 ? -14.048 -13.300 12.996 1.00 77.19 103 GLY A O 1
ATOM 858 N N . GLY A 1 104 ? -12.471 -12.032 13.953 1.00 77.62 104 GLY A N 1
ATOM 859 C CA . GLY A 1 104 ? -13.042 -10.747 13.507 1.00 77.62 104 GLY A CA 1
ATOM 860 C C . GLY A 1 104 ? -14.157 -10.204 14.403 1.00 77.62 104 GLY A C 1
ATOM 861 O O . GLY A 1 104 ? -14.851 -9.266 14.027 1.00 77.62 104 GLY A O 1
ATOM 862 N N . ILE A 1 105 ? -14.321 -10.767 15.600 1.00 83.19 105 ILE A N 1
ATOM 863 C CA . ILE A 1 105 ? -15.332 -10.333 16.564 1.00 83.19 105 ILE A CA 1
ATOM 864 C C . ILE A 1 105 ? -14.787 -9.140 17.355 1.00 83.19 105 ILE A C 1
ATOM 866 O O . ILE A 1 105 ? -13.778 -9.268 18.046 1.00 83.19 105 ILE A O 1
ATOM 870 N N . ALA A 1 106 ? -15.457 -7.990 17.288 1.00 86.94 106 ALA A N 1
ATOM 871 C CA . ALA A 1 106 ? -15.139 -6.827 18.115 1.00 86.94 106 ALA A CA 1
ATOM 872 C C . ALA A 1 106 ? -15.920 -6.884 19.439 1.00 86.94 106 ALA A C 1
ATOM 874 O O . ALA A 1 106 ? -17.150 -6.879 19.440 1.00 86.94 106 ALA A O 1
ATOM 875 N N . GLN A 1 107 ? -15.211 -6.931 20.569 1.00 88.38 107 GLN A N 1
ATOM 876 C CA . GLN A 1 107 ? -15.802 -6.985 21.911 1.00 88.38 107 GLN A CA 1
ATOM 877 C C . GLN A 1 107 ? -15.563 -5.672 22.658 1.00 88.38 107 GLN A C 1
ATOM 879 O O . GLN A 1 107 ? -14.443 -5.169 22.691 1.00 88.38 107 GLN A O 1
ATOM 884 N N . GLU A 1 108 ? -16.596 -5.098 23.272 1.00 88.62 108 GLU A N 1
ATOM 885 C CA . GLU A 1 108 ? -16.444 -3.902 24.108 1.00 88.62 108 GLU A CA 1
ATOM 886 C C . GLU A 1 108 ? -15.773 -4.274 25.440 1.00 88.62 108 GLU A C 1
ATOM 888 O O . GLU A 1 108 ? -16.230 -5.182 26.130 1.00 88.62 108 GLU A O 1
ATOM 893 N N . ILE A 1 109 ? -14.695 -3.577 25.820 1.00 82.69 109 ILE A N 1
ATOM 894 C CA . ILE A 1 109 ? -13.912 -3.901 27.033 1.00 82.69 109 ILE A CA 1
ATOM 895 C C . ILE A 1 109 ? -14.688 -3.545 28.316 1.00 82.69 109 ILE A C 1
ATOM 897 O O . ILE A 1 10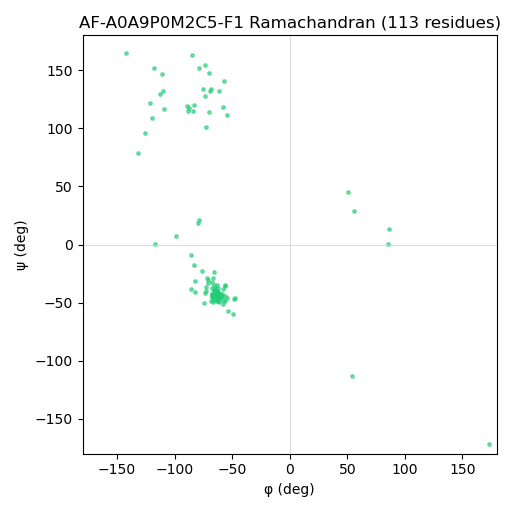9 ? -14.508 -4.173 29.357 1.00 82.69 109 ILE A O 1
ATOM 901 N N . LYS A 1 110 ? -15.568 -2.537 28.249 1.00 78.94 110 LYS A N 1
ATOM 902 C CA . LYS A 1 110 ? -16.450 -2.111 29.347 1.00 78.94 110 LYS A CA 1
ATOM 903 C C . LYS A 1 110 ? -17.887 -1.964 28.838 1.00 78.94 110 LYS A C 1
ATOM 905 O O . LYS A 1 110 ? -18.310 -0.838 28.566 1.00 78.94 110 LYS A O 1
ATOM 910 N N . PRO A 1 111 ? -18.641 -3.064 28.680 1.00 67.38 111 PRO A N 1
ATOM 911 C CA . PRO A 1 111 ? -20.049 -2.963 28.326 1.00 67.38 111 PRO A CA 1
ATOM 912 C C . PRO A 1 111 ? -20.781 -2.197 29.436 1.00 67.38 111 PRO A C 1
ATOM 914 O O . PRO A 1 111 ? -20.599 -2.485 30.620 1.00 67.38 111 PRO A O 1
ATOM 917 N N . ARG A 1 112 ? -21.605 -1.200 29.081 1.00 63.25 112 ARG A N 1
ATOM 918 C CA . ARG A 1 112 ? -22.539 -0.612 30.055 1.00 63.25 112 ARG A CA 1
ATOM 919 C C . ARG A 1 112 ? -23.419 -1.747 30.571 1.00 63.25 112 ARG A C 1
ATOM 921 O O . ARG A 1 112 ? -24.143 -2.349 29.779 1.00 63.25 112 ARG A O 1
ATOM 928 N N . ILE A 1 113 ? -23.355 -2.021 31.872 1.00 64.69 113 ILE A N 1
ATOM 929 C CA . ILE A 1 113 ? -24.312 -2.897 32.547 1.00 64.69 113 ILE A CA 1
ATOM 930 C C . ILE A 1 113 ? -25.692 -2.310 32.237 1.00 64.69 113 ILE A C 1
ATOM 932 O O . ILE A 1 113 ? -25.986 -1.178 32.623 1.00 64.69 113 ILE A O 1
ATOM 936 N N . LYS A 1 114 ? -26.494 -3.023 31.442 1.00 56.34 114 LYS A N 1
ATOM 937 C CA . LYS A 1 114 ? -27.917 -2.715 31.324 1.00 56.34 114 LYS A CA 1
ATOM 938 C C . LYS A 1 114 ? -28.532 -3.179 32.642 1.00 56.34 114 LYS A C 1
ATOM 940 O O . LYS A 1 114 ? -28.639 -4.385 32.845 1.00 56.34 114 LYS A O 1
ATOM 945 N N . CYS A 1 115 ? -28.790 -2.234 33.545 1.00 44.53 115 CYS A N 1
ATOM 946 C CA . CYS A 1 115 ? -29.685 -2.459 34.677 1.00 44.53 115 CYS A CA 1
ATOM 947 C C . CYS A 1 115 ? -31.089 -2.794 34.170 1.00 44.53 115 CYS A C 1
ATOM 949 O O . CYS A 1 115 ? -31.460 -2.256 33.098 1.00 44.53 115 CYS A O 1
#

Mean predicted aligned error: 6.54 Å

Radius of gyration: 18.76 Å; Cα contacts (8 Å, |Δi|>4): 86; chains: 1; bounding box: 44×36×54 Å

Solvent-accessible surface area (backbone atoms only — not comparable to full-atom values): 6619 Å² total; per-residue (Å²): 69,51,80,70,51,70,64,49,53,56,49,66,36,70,68,50,38,31,52,53,48,15,51,50,42,26,73,76,69,71,45,64,38,67,63,47,28,53,51,45,54,51,53,50,52,50,50,52,53,49,50,51,45,58,73,64,68,56,86,73,99,66,57,74,66,58,48,55,55,51,50,50,50,47,61,68,43,41,55,57,54,48,53,48,42,71,77,48,42,67,45,76,55,92,96,44,49,29,36,54,34,77,74,58,48,74,41,63,79,75,69,78,80,80,125

Secondary structure (DSSP, 8-state):
--HHHHHHHHHHSHHHHHHHHHHHHHHHH---HHHHHHHHHHHHHHHHHHHHHHHHTS--SS-HHHHHHHHHHHHHHHHHHHHHHHH--EEEETTEEEEE-TTS-EEESS-----

Sequence (115 aa):
MLPMVIILEPLSECMVIGACAAWSASFLFHWEPLAFYLVHILVWFLSDWILLSIVQNGTLPFKRFDFIIGWLFRECSGPYLFLLAVLDPTIKWRNRVFRLSWGGIAQEIKPRIKC

Organism: Acanthoscelides obtectus (NCBI:txid200917)